Protein AF-W7WDX8-F1 (afdb_monomer)

Foldseek 3Di:
DDDDQDPPADDPVVCVVVVVVVVVVVCVVVVHDPPDDDDDFDWDQDDDDPPTDIDGCSPDDDDDDDDDDDDDPDPPPPDPDPPDD

Solvent-accessible surface area (backbone atoms only — not comparable to full-atom values): 6153 Å² total; per-residue (Å²): 137,84,85,73,71,61,88,91,50,75,51,74,68,54,47,63,56,54,51,56,52,54,55,47,50,54,29,59,75,69,68,48,85,84,89,78,84,88,88,86,88,58,75,47,74,49,72,74,73,100,71,48,45,75,50,58,57,85,70,77,88,86,87,86,86,85,87,80,90,76,87,70,96,70,87,74,78,73,76,78,73,76,83,78,130

Sequence (85 aa):
MRYGKPEHIASALQIMIDGPLGGAAFNNEFGRPNLGGYFRVYEQTVGAGAQAQRRGYHKPIMIAGAWARSATARPTRSRSRPARC

Mean predicted aligned error: 12.06 Å

Structure (mmCIF, N/CA/C/O backbone):
data_AF-W7WDX8-F1
#
_entry.id   AF-W7WDX8-F1
#
loop_
_atom_site.group_PDB
_atom_site.id
_atom_site.type_symbol
_atom_site.label_atom_id
_atom_site.label_alt_id
_atom_site.label_comp_id
_atom_site.label_asym_id
_atom_site.label_entity_id
_atom_site.label_seq_id
_atom_site.pdbx_PDB_ins_code
_atom_site.Cartn_x
_atom_site.Cartn_y
_atom_site.Cartn_z
_atom_site.occupancy
_atom_site.B_iso_or_equiv
_atom_site.auth_seq_id
_atom_site.auth_comp_id
_atom_site.auth_asym_id
_atom_site.auth_atom_id
_atom_site.pdbx_PDB_model_num
ATOM 1 N N . MET A 1 1 ? -24.894 -4.743 13.473 1.00 38.06 1 MET A N 1
ATOM 2 C CA . MET A 1 1 ? -24.299 -3.396 13.637 1.00 38.06 1 MET A CA 1
ATOM 3 C C . MET A 1 1 ? -23.145 -3.252 12.651 1.00 38.06 1 MET A C 1
ATOM 5 O O . MET A 1 1 ? -22.013 -3.593 12.969 1.00 38.06 1 MET A O 1
ATOM 9 N N . ARG A 1 2 ? -23.441 -2.864 11.404 1.00 42.97 2 ARG A N 1
ATOM 10 C CA . ARG A 1 2 ? -22.439 -2.742 10.337 1.00 42.97 2 ARG A CA 1
ATOM 11 C C . ARG A 1 2 ? -21.886 -1.327 10.387 1.00 42.97 2 ARG A C 1
ATOM 13 O O . ARG A 1 2 ? -22.516 -0.398 9.901 1.00 42.97 2 ARG A O 1
ATOM 20 N N . TYR A 1 3 ? -20.750 -1.159 11.045 1.00 55.69 3 TYR A N 1
ATOM 21 C CA . TYR A 1 3 ? -20.034 0.105 10.998 1.00 55.69 3 TYR A CA 1
ATOM 22 C C . TYR A 1 3 ? -19.540 0.322 9.563 1.00 55.69 3 TYR A C 1
ATOM 24 O O . TYR A 1 3 ? -18.716 -0.444 9.063 1.00 55.69 3 TYR A O 1
ATOM 32 N N . GLY A 1 4 ? -20.134 1.294 8.876 1.00 59.22 4 GLY A N 1
ATOM 33 C CA . GLY A 1 4 ? -19.814 1.625 7.495 1.00 59.22 4 GLY A CA 1
ATOM 34 C C . GLY A 1 4 ? -18.599 2.540 7.421 1.00 59.22 4 GLY A C 1
ATOM 35 O O . GLY A 1 4 ? -18.495 3.505 8.176 1.00 59.22 4 GLY A O 1
ATOM 36 N N . LYS A 1 5 ? -17.688 2.256 6.484 1.00 61.56 5 LYS A N 1
ATOM 37 C CA . LYS A 1 5 ? -16.755 3.272 5.980 1.00 61.56 5 LYS A CA 1
ATOM 38 C C . LYS A 1 5 ? -17.574 4.451 5.417 1.00 61.56 5 LYS A C 1
ATOM 40 O O . LYS A 1 5 ? -18.661 4.196 4.894 1.00 61.56 5 LYS A O 1
ATOM 45 N N . PRO A 1 6 ? -17.078 5.699 5.465 1.00 72.19 6 PRO A N 1
ATOM 46 C CA . PRO A 1 6 ? -17.708 6.792 4.728 1.00 72.19 6 PRO A CA 1
ATOM 47 C C . PRO A 1 6 ? -17.856 6.389 3.254 1.00 72.19 6 PRO A C 1
ATOM 49 O O . PRO A 1 6 ? -16.915 5.830 2.689 1.00 72.19 6 PRO A O 1
ATOM 52 N N . GLU A 1 7 ? -19.015 6.628 2.634 1.00 65.38 7 GLU A N 1
ATOM 53 C CA . GLU A 1 7 ? -19.317 6.112 1.283 1.00 65.38 7 GLU A CA 1
ATOM 54 C C . GLU A 1 7 ? -18.290 6.552 0.228 1.00 65.38 7 GLU A C 1
ATOM 56 O O . GLU A 1 7 ? -17.965 5.791 -0.681 1.00 65.38 7 GLU A O 1
ATOM 61 N N . HIS A 1 8 ? -17.706 7.738 0.414 1.00 74.88 8 HIS A N 1
ATOM 62 C CA . HIS A 1 8 ? -16.690 8.325 -0.459 1.00 74.88 8 HIS A CA 1
ATOM 63 C C . HIS A 1 8 ? -15.266 7.775 -0.251 1.00 74.88 8 HIS A C 1
ATOM 65 O O . HIS A 1 8 ? -14.363 8.132 -1.003 1.00 74.88 8 HIS A O 1
ATOM 71 N N . ILE A 1 9 ? -15.025 6.931 0.759 1.00 73.81 9 ILE A N 1
ATOM 72 C CA . ILE A 1 9 ? -13.710 6.322 1.012 1.00 73.81 9 ILE A CA 1
ATOM 73 C C . ILE A 1 9 ? -13.775 4.849 0.632 1.00 73.81 9 ILE A C 1
ATOM 75 O O . ILE A 1 9 ? -14.708 4.142 1.009 1.00 73.81 9 ILE A O 1
ATOM 79 N N . ALA A 1 10 ? -12.783 4.359 -0.111 1.00 74.94 10 ALA A N 1
ATOM 80 C CA . ALA A 1 10 ? -12.632 2.943 -0.436 1.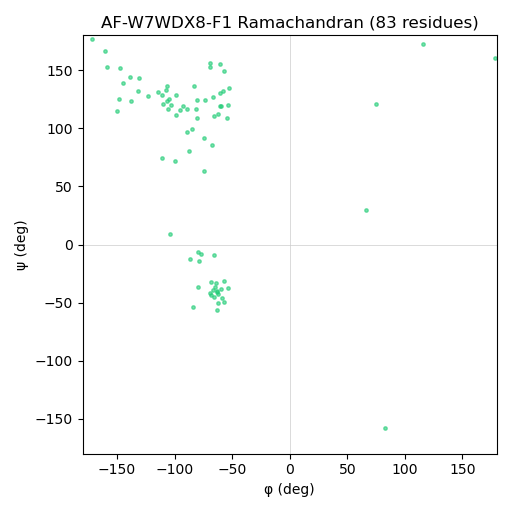00 74.94 10 ALA A CA 1
ATOM 81 C C . ALA A 1 10 ? -12.468 2.084 0.839 1.00 74.94 10 ALA A C 1
ATOM 83 O O . ALA A 1 10 ? -12.098 2.574 1.904 1.00 74.94 10 ALA A O 1
ATOM 84 N N . SER A 1 11 ? -12.821 0.795 0.777 1.00 81.06 11 SER A N 1
ATOM 85 C CA . SER A 1 11 ? -12.619 -0.089 1.936 1.00 81.06 11 SER A CA 1
ATOM 86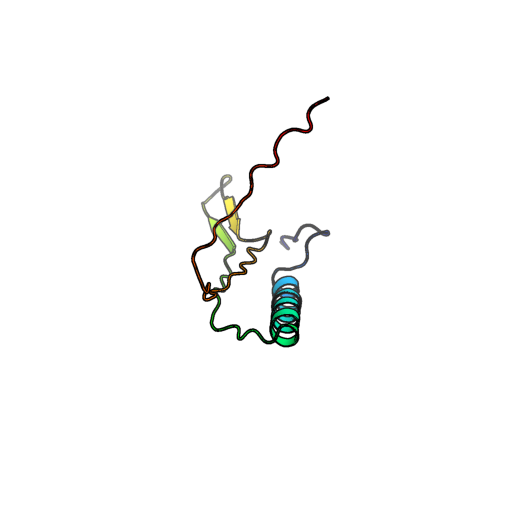 C C . SER A 1 11 ? -11.125 -0.332 2.148 1.00 81.06 11 SER A C 1
ATOM 88 O O . SER A 1 11 ? -10.348 -0.247 1.198 1.00 81.06 11 SER A O 1
ATOM 90 N N . ALA A 1 12 ? -10.722 -0.684 3.373 1.00 78.88 12 ALA A N 1
ATOM 91 C CA . ALA A 1 12 ? -9.335 -1.064 3.645 1.00 78.88 12 ALA A CA 1
ATOM 92 C C . ALA A 1 12 ? -8.862 -2.191 2.706 1.00 78.88 12 ALA A C 1
ATOM 94 O O . ALA A 1 12 ? -7.742 -2.143 2.213 1.00 78.88 12 ALA A O 1
ATOM 95 N N . LEU A 1 13 ? -9.745 -3.148 2.387 1.00 82.56 13 LEU A N 1
ATOM 96 C CA . LEU A 1 13 ? -9.467 -4.211 1.420 1.00 82.56 13 LEU A CA 1
ATOM 97 C C . LEU A 1 13 ? -9.211 -3.658 0.01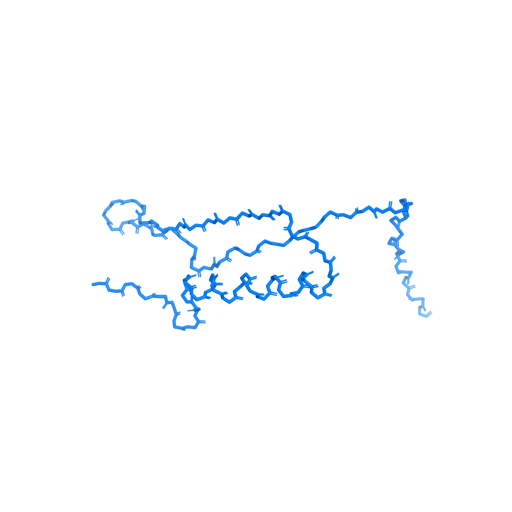0 1.00 82.56 13 LEU A C 1
ATOM 99 O O . LEU A 1 13 ? -8.194 -3.989 -0.585 1.00 82.56 13 LEU A O 1
ATOM 103 N N . GLN A 1 14 ? -10.091 -2.791 -0.502 1.00 83.06 14 GLN A N 1
ATOM 104 C CA . GLN A 1 14 ? -9.945 -2.224 -1.846 1.00 83.06 14 GLN A CA 1
ATOM 105 C C . GLN A 1 14 ? -8.662 -1.394 -1.981 1.00 83.06 14 GLN A C 1
ATOM 107 O O . GLN A 1 14 ? -7.929 -1.535 -2.953 1.00 83.06 14 GLN A O 1
ATOM 112 N N . ILE A 1 15 ? -8.350 -0.574 -0.972 1.00 84.00 15 ILE A N 1
ATOM 113 C CA . ILE A 1 15 ? -7.128 0.244 -0.949 1.00 84.00 15 ILE A CA 1
ATOM 114 C C . ILE A 1 15 ? -5.879 -0.641 -1.021 1.00 84.00 15 ILE A C 1
ATOM 116 O O . ILE A 1 15 ? -4.913 -0.288 -1.693 1.00 84.00 15 ILE A O 1
ATOM 120 N N . MET A 1 16 ? -5.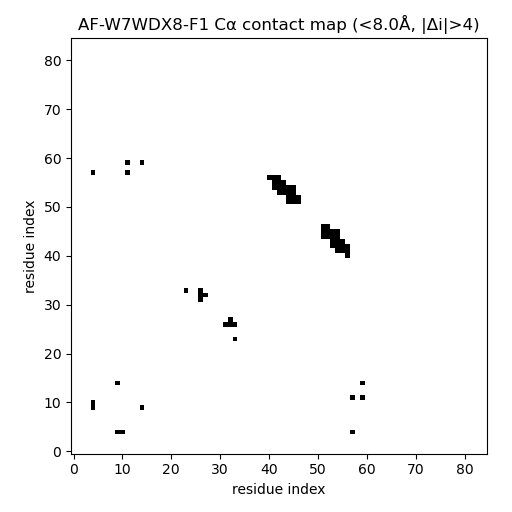899 -1.794 -0.351 1.00 86.25 16 MET A N 1
ATOM 121 C CA . MET A 1 16 ? -4.773 -2.726 -0.343 1.00 86.25 16 MET A CA 1
ATOM 122 C C . MET A 1 16 ? -4.657 -3.585 -1.605 1.00 86.25 16 MET A C 1
ATOM 124 O O . MET A 1 16 ? -3.598 -4.170 -1.814 1.00 86.25 16 MET A O 1
ATOM 128 N N . ILE A 1 17 ? -5.689 -3.647 -2.449 1.00 87.31 17 ILE A N 1
ATOM 129 C CA . ILE A 1 17 ? -5.617 -4.282 -3.773 1.00 87.31 17 ILE A CA 1
ATOM 130 C C . ILE A 1 17 ? -5.055 -3.283 -4.788 1.00 87.31 17 ILE A C 1
ATOM 132 O O . ILE A 1 17 ? -4.038 -3.552 -5.424 1.00 87.31 17 ILE A O 1
ATOM 136 N N . ASP A 1 18 ? -5.666 -2.101 -4.888 1.00 87.56 18 ASP A N 1
ATOM 137 C CA . ASP A 1 18 ? -5.333 -1.139 -5.944 1.00 87.56 18 ASP A CA 1
ATOM 138 C C . ASP A 1 18 ? -4.050 -0.349 -5.637 1.00 87.56 18 ASP A C 1
ATOM 140 O O . ASP A 1 18 ? -3.251 -0.053 -6.528 1.00 87.56 18 ASP A O 1
ATOM 144 N N . GLY A 1 19 ? -3.818 -0.018 -4.363 1.00 86.44 19 GLY A N 1
ATOM 145 C CA . GLY A 1 19 ? -2.703 0.826 -3.929 1.00 86.44 19 GLY A CA 1
ATOM 146 C C . GLY A 1 19 ? -1.324 0.222 -4.223 1.00 86.44 19 GLY A C 1
ATOM 147 O O . GLY A 1 19 ? -0.516 0.866 -4.899 1.00 86.44 19 GLY A O 1
ATOM 148 N N . PRO A 1 20 ? -1.021 -1.003 -3.749 1.00 85.38 20 PRO A N 1
ATOM 149 C CA . PRO A 1 20 ? 0.257 -1.656 -4.0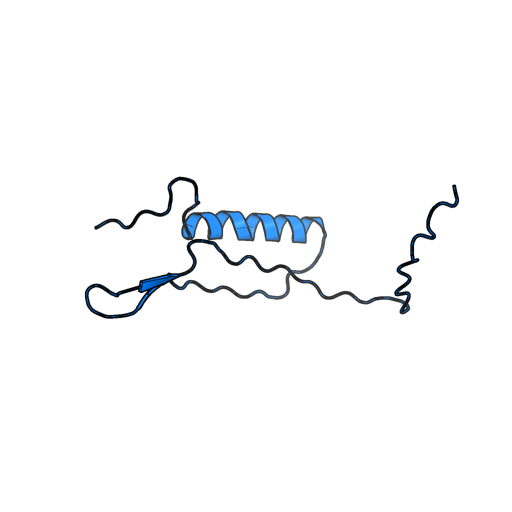25 1.00 85.38 20 PRO A CA 1
ATOM 150 C C . PRO A 1 20 ? 0.468 -1.963 -5.506 1.00 85.38 20 PRO A C 1
ATOM 152 O O . PRO A 1 20 ? 1.602 -1.883 -5.973 1.00 85.38 20 PRO A O 1
ATOM 155 N N . LEU A 1 21 ? -0.600 -2.273 -6.250 1.00 87.31 21 LEU A N 1
ATOM 156 C CA . LEU A 1 21 ? -0.513 -2.567 -7.679 1.00 87.31 21 LEU A CA 1
ATOM 157 C C . LEU A 1 21 ? -0.070 -1.331 -8.472 1.00 87.31 21 LEU A C 1
ATOM 159 O O . LEU A 1 21 ? 0.858 -1.421 -9.272 1.00 87.31 21 LEU A O 1
ATOM 163 N N . GLY A 1 22 ? -0.657 -0.165 -8.183 1.00 86.31 22 GLY A N 1
ATOM 164 C CA . GLY A 1 22 ? -0.234 1.102 -8.786 1.00 86.31 22 GLY A CA 1
ATOM 165 C C . GLY A 1 22 ? 1.202 1.490 -8.412 1.00 86.31 22 GLY A C 1
ATOM 166 O O . GLY A 1 22 ? 1.977 1.911 -9.269 1.00 86.31 22 GLY A O 1
ATOM 167 N N . GLY A 1 23 ? 1.593 1.293 -7.148 1.00 82.19 23 GLY A N 1
ATOM 168 C CA . GLY A 1 23 ? 2.964 1.560 -6.693 1.00 82.19 23 GLY A CA 1
ATOM 169 C C . GLY A 1 23 ? 4.007 0.623 -7.315 1.00 82.19 23 GLY A C 1
ATOM 170 O O . GLY A 1 23 ? 5.100 1.061 -7.675 1.00 82.19 23 GLY A O 1
ATOM 171 N N . ALA A 1 24 ? 3.673 -0.658 -7.475 1.00 84.12 24 ALA A N 1
ATOM 172 C CA . ALA A 1 24 ? 4.529 -1.636 -8.134 1.00 84.12 24 ALA A CA 1
ATOM 173 C C . ALA A 1 24 ? 4.645 -1.363 -9.638 1.00 84.12 24 ALA A C 1
ATOM 175 O O . ALA A 1 24 ? 5.753 -1.410 -10.163 1.00 84.12 24 ALA A O 1
ATOM 176 N N . ALA A 1 25 ? 3.543 -1.018 -10.312 1.00 88.56 25 ALA A N 1
ATOM 177 C CA . ALA A 1 25 ? 3.552 -0.650 -11.726 1.00 88.56 25 ALA A CA 1
ATOM 178 C C . ALA A 1 25 ? 4.496 0.532 -11.991 1.00 88.56 25 ALA A C 1
ATOM 180 O O . ALA A 1 25 ? 5.401 0.413 -12.812 1.00 88.56 25 ALA A O 1
ATOM 181 N N . PHE A 1 26 ? 4.385 1.612 -11.208 1.00 85.75 26 PHE A N 1
ATOM 182 C CA . PHE A 1 26 ? 5.287 2.761 -11.320 1.00 85.75 26 PHE A CA 1
ATOM 183 C C . PHE A 1 26 ? 6.759 2.379 -11.103 1.00 85.75 26 PHE A C 1
ATOM 185 O O . PHE A 1 26 ? 7.631 2.773 -11.874 1.00 85.75 26 PHE A O 1
ATOM 192 N N . ASN A 1 27 ? 7.058 1.589 -10.068 1.00 84.06 27 ASN A N 1
ATOM 193 C CA . ASN A 1 27 ? 8.432 1.163 -9.790 1.00 84.06 27 ASN A CA 1
ATOM 194 C C . ASN A 1 27 ? 9.001 0.258 -10.895 1.00 84.06 27 ASN A C 1
ATOM 196 O O . ASN A 1 27 ? 10.180 0.386 -11.234 1.00 84.06 27 ASN A O 1
ATOM 200 N N . ASN A 1 28 ? 8.169 -0.610 -11.475 1.00 86.62 28 ASN A N 1
ATOM 201 C CA . ASN A 1 28 ? 8.544 -1.496 -12.573 1.00 86.62 28 ASN A CA 1
ATOM 202 C C . ASN A 1 28 ? 8.806 -0.709 -13.864 1.00 86.62 28 ASN A C 1
ATOM 204 O O . ASN A 1 28 ? 9.819 -0.947 -14.515 1.00 86.62 28 ASN A O 1
ATOM 208 N N . GLU A 1 29 ? 7.952 0.263 -14.197 1.00 89.88 29 GLU A N 1
ATOM 209 C CA . GLU A 1 29 ? 8.134 1.148 -15.357 1.00 89.88 29 GLU A CA 1
ATOM 210 C C . GLU A 1 29 ? 9.393 2.015 -15.227 1.00 89.88 29 GLU A C 1
ATOM 212 O O . GLU A 1 29 ? 10.140 2.185 -16.188 1.00 89.88 29 GLU A O 1
ATOM 217 N N . PHE A 1 30 ? 9.679 2.518 -14.022 1.00 85.69 30 PHE A N 1
ATOM 218 C CA . PHE A 1 30 ? 10.901 3.279 -13.745 1.00 85.69 30 PHE A CA 1
ATOM 219 C C . PHE A 1 30 ? 12.157 2.407 -13.597 1.00 85.69 30 PHE A C 1
ATOM 221 O O . PHE A 1 30 ? 13.259 2.951 -13.480 1.00 85.69 30 PHE A O 1
ATOM 228 N N . GLY A 1 31 ? 12.018 1.079 -13.563 1.00 84.75 31 GLY A N 1
ATOM 229 C CA . GLY A 1 31 ? 13.133 0.145 -13.399 1.00 84.75 31 GLY A CA 1
ATOM 230 C C . GLY A 1 31 ? 13.822 0.236 -12.033 1.00 84.75 31 GLY A C 1
ATOM 231 O O . GLY A 1 31 ? 15.027 -0.003 -11.932 1.00 84.75 31 GLY A O 1
ATOM 232 N N . ARG A 1 32 ? 13.092 0.613 -10.973 1.00 84.75 32 ARG A N 1
ATOM 233 C CA . ARG A 1 32 ? 13.633 0.714 -9.608 1.00 84.75 32 ARG A CA 1
ATOM 234 C C . ARG A 1 32 ? 13.189 -0.485 -8.769 1.00 84.75 32 ARG A C 1
ATOM 236 O O . ARG A 1 32 ? 11.989 -0.647 -8.552 1.00 84.75 32 ARG A O 1
ATOM 243 N N . PRO A 1 33 ? 14.120 -1.300 -8.243 1.00 82.19 33 PRO A N 1
ATOM 244 C CA . PRO A 1 33 ? 13.747 -2.426 -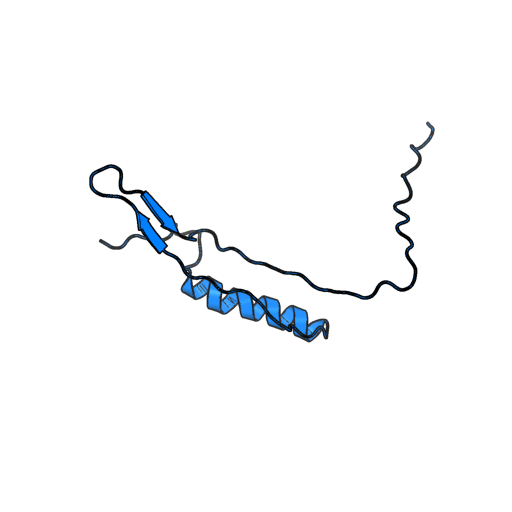7.399 1.00 82.19 33 PRO A CA 1
ATOM 245 C C . PRO A 1 33 ? 13.139 -1.928 -6.082 1.00 82.19 33 PRO A C 1
ATOM 247 O O . PRO A 1 33 ? 13.749 -1.136 -5.360 1.00 82.19 33 PRO A O 1
ATOM 250 N N . ASN A 1 34 ? 11.942 -2.417 -5.752 1.00 80.38 34 ASN A N 1
ATOM 251 C CA . ASN A 1 34 ? 11.323 -2.192 -4.450 1.00 80.38 34 ASN A CA 1
ATOM 252 C C . ASN A 1 34 ? 11.840 -3.243 -3.455 1.00 80.38 34 ASN A C 1
ATOM 254 O O . ASN A 1 34 ? 11.401 -4.390 -3.474 1.00 80.38 34 ASN A O 1
ATOM 258 N N . LEU A 1 35 ? 12.810 -2.862 -2.623 1.00 81.12 35 LEU A N 1
ATOM 259 C CA . LEU A 1 35 ? 13.544 -3.792 -1.753 1.00 81.12 35 LEU A CA 1
ATOM 260 C C . LEU A 1 35 ? 12.861 -4.055 -0.402 1.00 81.12 35 LEU A C 1
ATOM 262 O O . LEU A 1 35 ? 13.256 -4.972 0.312 1.00 81.12 35 LEU A O 1
ATOM 266 N N . GLY A 1 36 ? 11.851 -3.266 -0.031 1.00 81.62 36 GLY A N 1
ATOM 267 C CA . GLY A 1 36 ? 11.146 -3.454 1.231 1.00 81.62 36 GLY A CA 1
ATOM 268 C C . GLY A 1 36 ? 10.050 -2.423 1.471 1.00 81.62 36 GLY A C 1
ATOM 269 O O . GLY A 1 36 ? 10.038 -1.345 0.883 1.00 81.62 36 GLY A O 1
ATOM 270 N N . GLY A 1 37 ? 9.130 -2.757 2.371 1.00 84.94 37 GLY A N 1
ATOM 271 C CA . GLY A 1 37 ? 8.021 -1.897 2.765 1.00 84.94 37 GLY A CA 1
ATOM 272 C C . GLY A 1 37 ? 7.439 -2.323 4.108 1.00 84.94 37 GLY A C 1
ATOM 273 O O . GLY A 1 37 ? 7.730 -3.408 4.608 1.00 84.94 37 GLY A O 1
ATOM 274 N N . TYR A 1 38 ? 6.619 -1.456 4.699 1.00 85.06 38 TYR A N 1
ATOM 275 C CA . TYR A 1 38 ? 5.924 -1.730 5.953 1.00 85.06 38 TYR A CA 1
ATOM 276 C C . TYR A 1 38 ? 4.418 -1.794 5.717 1.00 85.06 38 TYR A C 1
ATOM 278 O O . TYR A 1 38 ? 3.843 -0.892 5.108 1.00 85.06 38 TYR A O 1
ATOM 286 N N . PHE A 1 39 ? 3.785 -2.848 6.229 1.00 87.06 39 PHE A N 1
ATOM 287 C CA . PHE A 1 39 ? 2.345 -3.053 6.143 1.00 87.06 39 PHE A CA 1
ATOM 288 C C . PHE A 1 39 ? 1.753 -3.216 7.541 1.00 87.06 39 PHE A C 1
ATOM 290 O O . PHE A 1 39 ? 2.211 -4.046 8.327 1.00 87.06 39 PHE A O 1
ATOM 297 N N . ARG A 1 40 ? 0.721 -2.421 7.851 1.00 85.19 40 ARG A N 1
ATOM 298 C CA . ARG A 1 40 ? 0.017 -2.475 9.135 1.00 85.19 40 ARG A CA 1
ATOM 299 C C . ARG A 1 40 ? -1.487 -2.354 8.945 1.00 85.19 40 ARG A C 1
ATOM 301 O O . ARG A 1 40 ? -1.972 -1.338 8.456 1.00 85.19 40 ARG A O 1
ATOM 308 N N . VAL A 1 41 ? -2.215 -3.351 9.443 1.00 82.94 41 VAL A N 1
ATOM 309 C CA . VAL A 1 41 ? -3.669 -3.294 9.635 1.00 82.94 41 VAL A CA 1
ATOM 310 C C . VAL A 1 41 ? -3.934 -3.128 11.120 1.00 82.94 41 VAL A C 1
ATOM 312 O O . VAL A 1 41 ? -3.441 -3.905 11.935 1.00 82.94 41 VAL A O 1
ATOM 315 N N . TYR A 1 42 ? -4.680 -2.092 11.482 1.00 79.69 42 TYR A N 1
ATOM 316 C CA . TYR A 1 42 ? -5.096 -1.887 12.860 1.00 79.69 42 TYR A CA 1
ATOM 317 C C . TYR A 1 42 ? -6.452 -1.202 12.893 1.00 79.69 42 TYR A C 1
ATOM 319 O O . TYR A 1 42 ? -6.637 -0.131 12.309 1.00 79.69 42 TYR A O 1
ATOM 327 N N . GLU A 1 43 ? -7.379 -1.830 13.600 1.00 76.88 43 GLU A N 1
ATOM 328 C CA . GLU A 1 43 ? -8.678 -1.274 13.922 1.00 76.88 43 GLU A CA 1
ATOM 329 C C . GLU A 1 43 ? -9.131 -1.866 15.255 1.00 76.88 43 GLU A C 1
ATOM 331 O O . GLU A 1 43 ? -9.324 -3.074 15.375 1.00 76.88 43 GLU A O 1
ATOM 336 N N . GLN A 1 44 ? -9.259 -1.024 16.276 1.00 79.81 44 GLN A N 1
ATOM 337 C CA . GLN A 1 44 ? -9.668 -1.457 17.604 1.00 79.81 44 GLN A CA 1
ATOM 338 C C . GLN A 1 44 ? -10.524 -0.387 18.275 1.00 79.81 44 GLN A C 1
ATOM 340 O O . GLN A 1 44 ? -10.236 0.811 18.214 1.00 79.81 44 GLN A O 1
ATOM 345 N N . THR A 1 45 ? -11.572 -0.829 18.959 1.00 76.81 45 THR A N 1
ATOM 346 C CA . THR A 1 45 ? -12.310 0.006 19.906 1.00 76.81 45 THR A CA 1
ATOM 347 C C . THR A 1 45 ? -11.552 0.010 21.229 1.00 76.81 45 THR A C 1
ATOM 349 O O . THR A 1 45 ? -11.363 -1.042 21.835 1.00 76.81 45 THR A O 1
ATOM 352 N N . VAL A 1 46 ? -11.074 1.177 21.654 1.00 75.19 46 VAL A N 1
ATOM 353 C CA . VAL A 1 46 ? -10.246 1.347 22.852 1.00 75.19 46 VAL A CA 1
ATOM 354 C C . VAL A 1 46 ? -11.066 2.086 23.916 1.00 75.19 46 VAL A C 1
ATOM 356 O O . VAL A 1 46 ? -11.541 3.196 23.672 1.00 75.19 46 VAL A O 1
ATOM 359 N N . GLY A 1 47 ? -11.251 1.461 25.084 1.00 71.31 47 GLY A N 1
ATOM 360 C CA . GLY A 1 47 ? -12.065 1.969 26.200 1.00 71.31 47 GLY A CA 1
ATOM 361 C C . GLY A 1 47 ? -13.294 1.102 26.512 1.00 71.31 47 GLY A C 1
ATOM 362 O O . GLY A 1 47 ? -13.608 0.171 25.775 1.00 71.31 47 GLY A O 1
ATOM 363 N N . ALA A 1 48 ? -13.989 1.412 27.611 1.00 60.03 48 ALA A N 1
ATOM 364 C CA . ALA A 1 48 ? -15.231 0.758 28.033 1.00 60.03 48 ALA A CA 1
ATOM 365 C C . ALA A 1 48 ? -16.301 1.812 28.376 1.00 60.03 48 ALA A C 1
ATOM 367 O O . ALA A 1 48 ? -15.982 2.873 28.911 1.00 60.03 48 ALA A O 1
ATOM 368 N N . GLY A 1 49 ? -17.570 1.531 28.062 1.00 65.88 49 GLY A N 1
ATOM 369 C CA . GLY A 1 49 ? -18.693 2.450 28.293 1.00 65.88 49 GLY A CA 1
ATOM 370 C C . GLY A 1 49 ? -18.873 3.515 27.198 1.00 65.88 49 GLY A C 1
ATOM 371 O O . GLY A 1 49 ? -18.420 3.349 26.069 1.00 65.88 49 GLY A O 1
ATOM 372 N N . ALA A 1 50 ? -19.544 4.625 27.526 1.00 63.38 50 ALA A N 1
ATOM 373 C CA . ALA A 1 50 ? -19.933 5.682 26.576 1.00 63.38 50 ALA A CA 1
ATOM 374 C C . ALA A 1 50 ? -18.759 6.473 25.947 1.00 63.38 50 ALA A C 1
ATOM 376 O O . ALA A 1 50 ? -18.965 7.258 25.028 1.00 63.38 50 ALA A O 1
ATOM 377 N N . GLN A 1 51 ? -17.532 6.270 26.437 1.00 61.56 51 GLN A N 1
ATOM 378 C CA . GLN A 1 51 ? -16.301 6.953 26.008 1.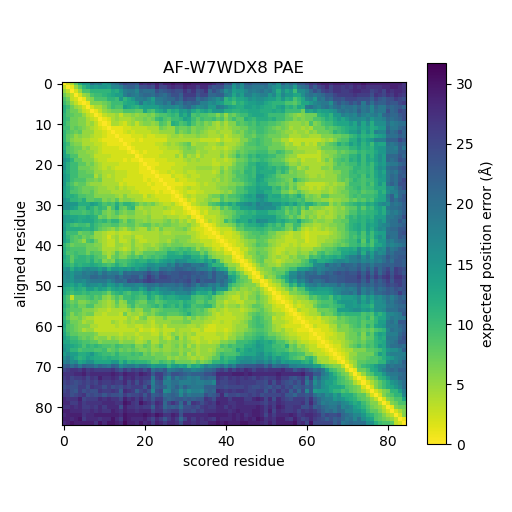00 61.56 51 GLN A CA 1
ATOM 379 C C . GLN A 1 51 ? -15.406 6.065 25.121 1.00 61.56 51 GLN A C 1
ATOM 381 O O . GLN A 1 51 ? -14.256 6.415 24.859 1.00 61.56 51 GLN A O 1
ATOM 386 N N . ALA A 1 52 ? -15.890 4.897 24.684 1.00 67.62 52 ALA A N 1
ATOM 387 C CA . ALA A 1 52 ? -15.115 3.991 23.843 1.00 67.62 52 ALA A CA 1
ATOM 388 C C . ALA A 1 52 ? -14.767 4.658 22.497 1.00 67.62 52 ALA A C 1
ATOM 390 O O . ALA A 1 52 ? -15.638 4.915 21.665 1.00 67.62 52 ALA A O 1
ATOM 391 N N . GLN A 1 53 ? -13.480 4.938 22.276 1.00 71.50 53 GLN A N 1
ATOM 392 C CA . GLN A 1 53 ? -12.984 5.564 21.052 1.00 71.50 53 GLN A CA 1
ATOM 393 C C . GLN A 1 53 ? -12.416 4.502 20.120 1.00 71.50 53 GLN A C 1
ATOM 395 O O . GLN A 1 53 ? -11.559 3.704 20.500 1.00 71.50 53 GLN A O 1
ATOM 400 N N . ARG A 1 54 ? -12.855 4.507 18.863 1.00 70.56 54 ARG A N 1
ATOM 401 C CA . ARG A 1 54 ? -12.353 3.573 17.857 1.00 70.56 54 ARG A CA 1
ATOM 402 C C . ARG A 1 54 ? -11.140 4.160 17.156 1.00 70.56 54 ARG A C 1
ATOM 404 O O . ARG A 1 54 ? -11.227 5.193 16.498 1.00 70.56 54 ARG A O 1
ATOM 411 N N . ARG A 1 55 ? -9.997 3.501 17.325 1.00 78.62 55 ARG A N 1
ATOM 412 C CA . ARG A 1 55 ? -8.727 3.875 16.708 1.00 78.62 55 ARG A CA 1
ATOM 413 C C . ARG A 1 55 ? -8.416 2.885 15.601 1.00 78.62 55 ARG A C 1
ATOM 415 O O . ARG A 1 55 ? -8.344 1.682 15.825 1.00 78.62 55 ARG A O 1
ATOM 422 N N . GLY A 1 56 ? -8.223 3.404 14.403 1.00 81.50 56 GLY A N 1
ATOM 423 C CA . GLY A 1 56 ? -7.865 2.610 13.243 1.00 81.50 56 GLY A CA 1
ATOM 424 C C . GLY A 1 56 ? -7.517 3.494 12.060 1.00 81.50 56 GLY A C 1
ATOM 425 O O . GLY A 1 56 ? -7.610 4.722 12.132 1.00 81.50 56 GLY A O 1
ATOM 426 N N . TYR A 1 57 ? -7.120 2.861 10.964 1.00 76.88 57 TYR A N 1
ATOM 427 C CA . TYR A 1 57 ? -6.701 3.550 9.748 1.00 76.88 57 TYR A CA 1
ATOM 428 C C . TYR A 1 57 ? -7.828 3.589 8.710 1.00 76.88 57 TYR A C 1
ATOM 430 O O . TYR A 1 57 ? -7.767 2.915 7.688 1.00 76.88 57 TYR A O 1
ATOM 438 N N . HIS A 1 58 ? -8.863 4.403 8.954 1.00 76.44 58 HIS A N 1
ATOM 439 C CA . HIS A 1 58 ? -9.851 4.718 7.905 1.00 76.44 58 HIS A CA 1
ATOM 440 C C . HIS A 1 58 ? -9.258 5.572 6.785 1.00 76.44 58 HIS A C 1
ATOM 442 O O . HIS A 1 58 ? -9.641 5.433 5.628 1.00 76.44 58 HIS A O 1
ATOM 448 N N . LYS A 1 59 ? -8.305 6.439 7.135 1.00 80.56 59 LYS A N 1
ATOM 449 C CA . LYS A 1 59 ? -7.409 7.086 6.185 1.00 80.56 59 LYS A CA 1
ATOM 450 C C . LYS A 1 59 ? -6.119 6.257 6.139 1.00 80.56 59 LYS A C 1
ATOM 452 O O . LYS A 1 59 ? -5.454 6.163 7.175 1.00 80.56 59 LYS A O 1
ATOM 457 N N . PRO A 1 60 ? -5.780 5.633 4.999 1.00 80.69 60 PRO A N 1
ATOM 458 C CA . PRO A 1 60 ? -4.606 4.776 4.904 1.00 80.69 60 PRO A CA 1
ATOM 459 C C . PRO A 1 60 ? -3.314 5.593 5.007 1.00 80.69 60 PRO A C 1
ATOM 461 O O . PRO A 1 60 ? -3.266 6.765 4.625 1.00 80.69 60 PRO A O 1
ATOM 464 N N . ILE A 1 61 ? -2.254 4.948 5.494 1.00 84.31 61 ILE A N 1
ATOM 465 C CA . ILE A 1 61 ? -0.890 5.477 5.456 1.00 84.31 61 ILE A CA 1
ATOM 466 C C . ILE A 1 61 ? -0.187 4.837 4.258 1.00 84.31 61 ILE A C 1
ATOM 468 O O . ILE A 1 61 ? 0.084 3.640 4.271 1.00 84.31 61 ILE A O 1
ATOM 472 N N . MET A 1 62 ? 0.104 5.639 3.234 1.00 86.56 62 MET A N 1
ATOM 473 C CA . MET A 1 62 ? 0.878 5.224 2.060 1.00 86.56 62 MET A CA 1
ATOM 474 C C . MET A 1 62 ? 2.277 5.838 2.153 1.00 86.56 62 MET A C 1
ATOM 476 O O . MET A 1 62 ? 2.412 7.061 2.166 1.00 86.56 62 MET A O 1
ATOM 480 N N . ILE A 1 63 ? 3.308 4.994 2.258 1.00 84.25 63 ILE A N 1
ATOM 481 C CA . ILE A 1 63 ? 4.710 5.412 2.408 1.00 84.25 63 ILE A CA 1
ATOM 482 C C . ILE A 1 63 ? 5.463 5.068 1.125 1.00 84.25 63 ILE A C 1
ATOM 484 O O . ILE A 1 63 ? 5.431 3.925 0.678 1.00 84.25 63 ILE A O 1
ATOM 488 N N . ALA A 1 64 ? 6.174 6.048 0.570 1.00 84.38 64 ALA A N 1
ATOM 489 C CA . ALA A 1 64 ? 7.091 5.863 -0.546 1.00 84.38 64 ALA A CA 1
ATOM 490 C C . ALA A 1 64 ? 8.425 6.544 -0.227 1.00 84.38 64 ALA A C 1
ATOM 492 O O . ALA A 1 64 ? 8.461 7.691 0.217 1.00 84.38 64 ALA A O 1
ATOM 493 N N . GLY A 1 65 ? 9.524 5.830 -0.448 1.00 83.12 65 GLY A N 1
ATOM 494 C CA . GLY A 1 65 ? 10.876 6.320 -0.215 1.00 83.12 65 GLY A CA 1
ATOM 495 C C . GLY A 1 65 ? 11.877 5.519 -1.034 1.00 83.12 65 GLY A C 1
ATOM 496 O O . GLY A 1 65 ? 11.623 4.369 -1.379 1.00 83.12 65 GLY A O 1
ATOM 497 N N . ALA A 1 66 ? 13.005 6.136 -1.371 1.00 79.50 66 ALA A N 1
ATOM 498 C CA . ALA A 1 66 ? 14.063 5.499 -2.141 1.00 79.50 66 ALA A CA 1
ATOM 499 C C . ALA A 1 66 ? 15.422 6.041 -1.707 1.00 79.50 66 ALA A C 1
ATOM 501 O O . ALA A 1 66 ? 15.536 7.178 -1.249 1.00 79.50 66 ALA A O 1
ATOM 502 N N . TRP A 1 67 ? 16.453 5.217 -1.857 1.00 80.06 67 TRP A N 1
ATOM 503 C CA . TRP A 1 67 ? 17.836 5.614 -1.630 1.00 80.06 67 TRP A CA 1
ATOM 504 C C . TRP A 1 67 ? 18.519 5.748 -2.985 1.00 80.06 67 TRP A C 1
ATOM 506 O O . TRP A 1 67 ? 18.324 4.919 -3.873 1.00 80.06 67 TRP A O 1
ATOM 516 N N . ALA A 1 68 ? 19.306 6.804 -3.159 1.00 79.69 68 ALA A N 1
ATOM 517 C CA . ALA A 1 68 ? 20.027 7.061 -4.396 1.00 79.69 68 ALA A CA 1
ATOM 518 C C . ALA A 1 68 ? 21.438 7.558 -4.087 1.00 79.69 68 ALA A C 1
ATOM 520 O O . ALA A 1 68 ? 21.660 8.299 -3.129 1.00 79.69 68 ALA A O 1
ATOM 521 N N . ARG A 1 69 ? 22.398 7.158 -4.921 1.00 84.44 69 ARG A N 1
ATOM 522 C CA . ARG A 1 69 ? 23.767 7.673 -4.866 1.00 84.44 69 ARG A CA 1
ATOM 523 C C . ARG A 1 69 ? 23.811 9.024 -5.575 1.00 84.44 69 ARG A C 1
ATOM 525 O O . ARG A 1 69 ? 23.481 9.103 -6.753 1.00 84.44 69 ARG A O 1
ATOM 532 N N . SER A 1 70 ? 24.275 10.067 -4.896 1.00 77.81 70 SER A N 1
ATOM 533 C CA . SER A 1 70 ? 24.605 11.344 -5.534 1.00 77.81 70 SER A CA 1
ATOM 534 C C . SER A 1 70 ? 26.087 11.373 -5.910 1.00 77.81 70 SER A C 1
ATOM 536 O O . SER A 1 70 ? 26.946 11.289 -5.031 1.00 77.81 70 SER A O 1
ATOM 538 N N . ALA A 1 71 ? 26.404 11.505 -7.197 1.00 73.44 71 ALA A N 1
ATOM 539 C CA . ALA A 1 71 ? 27.766 11.772 -7.645 1.00 73.44 71 ALA A CA 1
ATOM 540 C C . ALA A 1 71 ? 28.052 13.275 -7.496 1.00 73.44 71 ALA A C 1
ATOM 542 O O . ALA A 1 71 ? 27.533 14.088 -8.256 1.00 73.44 71 ALA A O 1
ATOM 543 N N . THR A 1 72 ? 28.894 13.631 -6.524 1.00 67.12 72 THR A N 1
ATOM 544 C CA . THR A 1 72 ? 29.267 15.009 -6.149 1.00 67.12 72 THR A CA 1
ATOM 545 C C . THR A 1 72 ? 28.174 15.763 -5.381 1.00 67.12 72 THR A C 1
ATOM 547 O O . THR A 1 72 ? 27.065 15.978 -5.865 1.00 67.12 72 THR A O 1
ATOM 550 N N . ALA A 1 73 ? 28.503 16.209 -4.165 1.00 62.03 73 ALA A N 1
ATOM 551 C CA . ALA A 1 73 ? 27.645 17.052 -3.341 1.00 62.03 73 ALA A CA 1
ATOM 552 C C . ALA A 1 73 ? 27.503 18.440 -3.982 1.00 62.03 73 ALA A C 1
ATOM 554 O O . ALA A 1 73 ? 28.240 19.368 -3.663 1.00 62.03 73 ALA A O 1
ATOM 555 N N . ARG A 1 74 ? 26.553 18.599 -4.904 1.00 61.25 74 ARG A N 1
ATOM 556 C CA . ARG A 1 74 ? 26.152 19.915 -5.401 1.00 61.25 74 ARG A CA 1
ATOM 557 C C . ARG A 1 74 ? 24.739 20.237 -4.906 1.00 61.25 74 ARG A C 1
ATOM 559 O O . ARG A 1 74 ? 23.798 20.191 -5.694 1.00 61.25 74 ARG A O 1
ATOM 566 N N . PRO A 1 75 ? 24.549 20.582 -3.617 1.00 64.19 75 PRO A N 1
ATOM 567 C CA . PRO A 1 75 ? 23.303 21.177 -3.160 1.00 64.19 75 PRO A CA 1
ATOM 568 C C . PRO A 1 75 ? 23.254 22.639 -3.628 1.00 64.19 75 PRO A C 1
ATOM 570 O O . PRO A 1 75 ? 23.268 23.568 -2.828 1.00 64.19 75 PRO A O 1
ATOM 573 N N . THR A 1 76 ? 23.236 22.892 -4.938 1.00 59.66 76 THR A N 1
ATOM 574 C CA . THR A 1 76 ? 23.018 24.250 -5.447 1.00 59.66 76 THR A CA 1
ATOM 575 C C . THR A 1 76 ? 21.526 24.484 -5.573 1.00 59.66 76 THR A C 1
ATOM 577 O O . THR A 1 76 ? 20.963 24.427 -6.664 1.00 59.66 76 THR A O 1
ATOM 580 N N . ARG A 1 77 ? 20.876 24.795 -4.448 1.00 66.00 77 ARG A N 1
ATOM 581 C CA . ARG A 1 77 ? 19.671 25.622 -4.513 1.00 66.00 77 ARG A CA 1
ATOM 582 C C . ARG A 1 77 ? 20.151 27.045 -4.776 1.00 66.00 77 ARG A C 1
ATOM 584 O O . ARG A 1 77 ? 20.499 27.764 -3.840 1.00 66.00 77 ARG A O 1
ATOM 591 N N . SER A 1 78 ? 20.242 27.436 -6.045 1.00 62.62 78 SER A N 1
ATOM 592 C CA . SER A 1 78 ? 20.485 28.836 -6.380 1.00 62.62 78 SER A CA 1
ATOM 593 C C . SER A 1 78 ? 19.325 29.651 -5.806 1.00 62.62 78 SER A C 1
ATOM 595 O O . SER A 1 78 ? 18.156 29.409 -6.105 1.00 62.62 78 SER A O 1
ATOM 597 N N . ARG A 1 79 ? 19.630 30.585 -4.898 1.00 64.12 79 ARG A N 1
ATOM 598 C CA . ARG A 1 79 ? 18.648 31.592 -4.488 1.00 64.12 79 ARG A CA 1
ATOM 599 C C . ARG A 1 79 ? 18.268 32.350 -5.755 1.00 64.12 79 ARG A C 1
ATOM 601 O O . ARG A 1 79 ? 19.145 32.938 -6.387 1.00 64.12 79 ARG A O 1
ATOM 608 N N . SER A 1 80 ? 16.993 32.320 -6.134 1.00 65.75 80 SER A N 1
ATOM 609 C CA . SER A 1 80 ? 16.461 33.206 -7.165 1.00 65.75 80 SER A CA 1
ATOM 610 C C . SER A 1 80 ? 16.789 34.636 -6.741 1.00 65.75 80 SER A C 1
ATOM 612 O O . SER A 1 80 ? 16.273 35.117 -5.729 1.00 65.75 80 SER A O 1
ATOM 614 N N . ARG A 1 81 ? 17.719 35.291 -7.444 1.00 61.31 81 ARG A N 1
ATOM 615 C CA . ARG A 1 81 ? 17.996 36.715 -7.221 1.00 61.31 81 ARG A CA 1
ATOM 616 C C . ARG A 1 81 ? 16.685 37.452 -7.521 1.00 61.31 81 ARG A C 1
ATOM 618 O O . ARG A 1 81 ? 16.088 37.145 -8.553 1.00 61.31 81 ARG A O 1
ATOM 625 N N . PRO A 1 82 ? 16.199 38.344 -6.641 1.00 61.28 82 PRO A N 1
ATOM 626 C CA . PRO A 1 82 ? 14.978 39.080 -6.932 1.00 61.28 82 PRO A CA 1
ATOM 627 C C . PRO A 1 82 ? 15.187 39.855 -8.233 1.00 61.28 82 PRO A C 1
ATOM 629 O O . PRO A 1 82 ? 16.241 40.472 -8.422 1.00 61.28 82 PRO A O 1
ATOM 632 N N . ALA A 1 83 ? 14.212 39.758 -9.139 1.00 62.78 83 ALA A N 1
ATOM 633 C CA . ALA A 1 83 ? 14.166 40.587 -10.330 1.00 62.78 83 ALA A CA 1
ATOM 634 C C . ALA A 1 83 ? 14.267 42.046 -9.873 1.00 62.78 83 ALA A C 1
ATOM 636 O O . ALA A 1 83 ? 13.493 42.501 -9.031 1.00 62.78 83 ALA A O 1
ATOM 637 N N . ARG A 1 84 ? 15.302 42.736 -10.346 1.00 56.28 84 ARG A N 1
ATOM 638 C CA . ARG A 1 84 ? 15.469 44.167 -10.127 1.00 56.28 84 ARG A CA 1
ATOM 639 C C . ARG A 1 84 ? 14.443 44.851 -11.043 1.00 56.28 84 ARG A C 1
ATOM 641 O O . ARG A 1 84 ? 14.412 44.503 -12.222 1.00 56.28 84 ARG A O 1
ATOM 648 N N . CYS A 1 85 ? 13.578 45.692 -10.467 1.00 48.19 85 CYS A N 1
ATOM 649 C CA . CYS A 1 85 ? 12.641 46.541 -11.209 1.00 48.19 85 CYS A CA 1
ATOM 650 C C . CYS A 1 85 ? 13.367 47.428 -12.223 1.00 48.19 85 CYS A C 1
ATOM 652 O O . CYS A 1 85 ? 14.541 47.780 -11.947 1.00 48.19 85 CYS A O 1
#

pLDDT: mean 75.26, std 11.21, range [38.06, 89.88]

Radius of gyration: 21.5 Å; Cα contacts (8 Å, |Δi|>4): 33; chains: 1; bou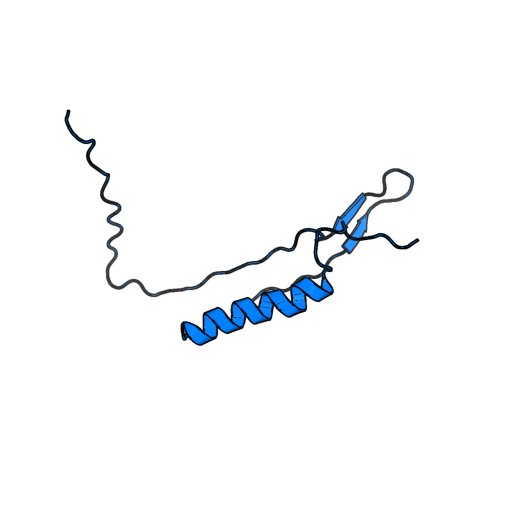nding box: 54×51×44 Å
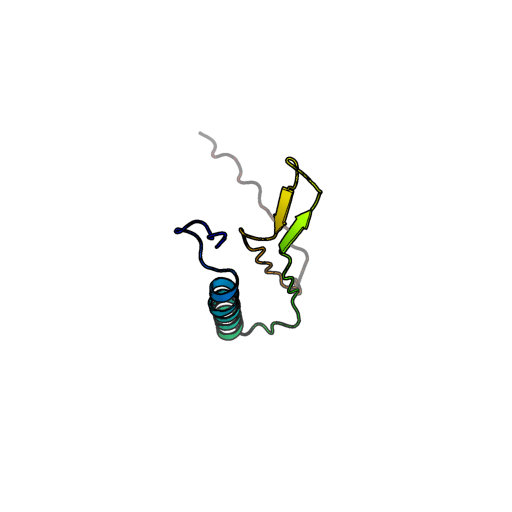
Secondary structure (DSSP, 8-state):
---PPPTTS--HHHHHHHHHHHHHHHHHHTT-----------EEEESSSTT-EEEE-SS-----------SS--------PPPP-